Protein AF-A0A6N2W8N4-F1 (afdb_monomer)

Solvent-accessible surface area (backbone atoms only — not comparable to full-atom values): 8409 Å² total; per-residue (Å²): 131,78,78,44,78,42,57,40,22,38,39,45,24,42,29,79,83,41,60,83,64,48,70,70,56,50,43,52,52,49,54,52,50,52,56,51,46,52,60,48,26,63,78,68,70,43,40,42,40,41,39,39,28,72,41,76,39,60,68,89,82,43,92,54,58,32,29,34,44,34,43,40,36,22,30,34,26,70,63,54,48,54,49,63,79,34,64,34,60,57,99,57,96,48,91,49,44,72,63,17,66,66,47,77,45,83,39,54,57,86,57,33,53,51,50,63,77,48,72,33,59,81,46,61,85,49,51,80,52,77,50,76,97,77,62,85,67,56,58,61,64,51,52,68,62,73,78,116

Secondary structure (DSSP, 8-state):
-----EEEEEEEEEPGGGTT--HHHHHHHHHHHHHHHHHHHHHHT-EEEEEEEEE---TTT--PPPEEEEEEEEETHHHHHHHHHHTTS-SS--TTGGG-EEEEEEE-HHHHHHHHHTTTGGG-TT-EEEE-S--TTHHHHHHTTS--

Mean predicted aligned error: 10.43 Å

pLDDT: mean 71.88, std 17.16, range [31.48, 94.06]

Foldseek 3Di:
DQQDWDKWKKKFFWDPLCQVPDPVNLLVVVVVLVVVLVVVCVVVVKFKWKAKFWDNPPVVPDSGGIIIIMMMTITVGVVSVVCSLCVLPDPDDDPSVSGHTPDMDMDHPVCSLCCVPHDCVVRRPRDTDGDDPDDPPVVVVVVVSVPD

Structure (mmCIF, N/CA/C/O backbone):
data_AF-A0A6N2W8N4-F1
#
_entry.id   AF-A0A6N2W8N4-F1
#
loop_
_atom_site.group_PDB
_atom_site.id
_atom_site.type_symbol
_atom_site.label_atom_id
_atom_site.label_alt_id
_atom_site.label_comp_id
_atom_site.label_asym_id
_atom_site.label_entity_id
_atom_site.label_seq_id
_atom_site.pdbx_PDB_ins_code
_atom_site.Cartn_x
_atom_site.Cartn_y
_atom_site.Cartn_z
_atom_site.occupancy
_atom_site.B_iso_or_equiv
_atom_site.auth_seq_id
_atom_site.auth_comp_id
_atom_site.auth_asym_id
_atom_site.auth_atom_id
_atom_site.pdbx_PDB_model_num
ATOM 1 N N . MET A 1 1 ? -11.617 11.336 18.249 1.00 51.56 1 MET A N 1
ATOM 2 C CA . MET A 1 1 ? -10.834 11.074 17.018 1.00 51.56 1 MET A CA 1
ATOM 3 C C . MET A 1 1 ? -11.512 9.951 16.254 1.00 51.56 1 MET A C 1
ATOM 5 O O . MET A 1 1 ? -11.890 8.968 16.875 1.00 51.56 1 MET A O 1
ATOM 9 N N . GLU A 1 2 ? -11.729 10.151 14.957 1.00 55.69 2 GLU A N 1
ATOM 10 C CA . GLU A 1 2 ? -12.604 9.377 14.062 1.00 55.69 2 GLU A CA 1
ATOM 11 C C . GLU A 1 2 ? -12.188 7.893 13.953 1.00 55.69 2 GLU A C 1
ATOM 13 O O . GLU A 1 2 ? -11.460 7.512 13.044 1.00 55.69 2 GLU A O 1
ATOM 18 N N . ARG A 1 3 ? -12.639 7.033 14.882 1.00 73.81 3 ARG A N 1
ATOM 19 C CA . ARG A 1 3 ? -12.558 5.560 14.777 1.00 73.81 3 ARG A CA 1
ATOM 20 C C . ARG A 1 3 ? -13.643 5.045 13.827 1.00 73.81 3 ARG A C 1
ATOM 22 O O . ARG A 1 3 ? -14.539 4.311 14.231 1.00 73.81 3 ARG A O 1
ATOM 29 N N . GLN A 1 4 ? -13.594 5.484 12.574 1.00 82.44 4 GLN A N 1
ATOM 30 C CA . GLN A 1 4 ? -14.559 5.070 11.565 1.00 82.44 4 GLN A CA 1
ATOM 31 C C . GLN A 1 4 ? -13.936 4.045 10.620 1.00 82.44 4 GLN A C 1
ATOM 33 O O . GLN A 1 4 ? -12.881 4.284 10.020 1.00 82.44 4 GLN A O 1
ATOM 38 N N . TRP A 1 5 ? -14.625 2.914 10.481 1.00 84.88 5 TRP A N 1
ATOM 39 C CA . TRP A 1 5 ? -14.344 1.934 9.443 1.00 84.88 5 TRP A CA 1
ATOM 40 C C . TRP A 1 5 ? -14.663 2.518 8.071 1.00 84.88 5 TRP A C 1
ATOM 42 O O . TRP A 1 5 ? -15.728 3.092 7.831 1.00 84.88 5 TRP A O 1
ATOM 52 N N . ASN A 1 6 ? -13.706 2.417 7.157 1.00 86.69 6 ASN A N 1
ATOM 53 C CA . ASN A 1 6 ? -13.881 2.879 5.790 1.00 86.69 6 ASN A CA 1
ATOM 54 C C . ASN A 1 6 ? -12.979 2.086 4.840 1.00 86.69 6 ASN A C 1
ATOM 56 O O . ASN A 1 6 ? -12.044 1.427 5.295 1.00 86.69 6 ASN A O 1
ATOM 60 N N . CYS A 1 7 ? -13.252 2.161 3.536 1.00 85.12 7 CYS A N 1
ATOM 61 C CA . CYS A 1 7 ? -12.378 1.641 2.494 1.00 85.12 7 CYS A CA 1
ATOM 62 C C . CYS A 1 7 ? -11.902 2.744 1.545 1.00 85.12 7 CYS A C 1
ATOM 64 O O . CYS A 1 7 ? -12.621 3.704 1.255 1.00 85.12 7 CYS A O 1
ATOM 66 N N . MET A 1 8 ? -10.671 2.600 1.062 1.00 85.56 8 MET A N 1
ATOM 67 C CA . MET A 1 8 ? -10.030 3.501 0.111 1.00 85.56 8 MET A CA 1
ATOM 68 C C . MET A 1 8 ? -9.126 2.724 -0.839 1.00 85.56 8 MET A C 1
ATOM 70 O O . MET A 1 8 ? -8.482 1.747 -0.451 1.00 85.56 8 MET A O 1
ATOM 74 N N . SER A 1 9 ? -9.030 3.215 -2.071 1.00 84.06 9 SER A N 1
ATOM 75 C CA . SER A 1 9 ? -8.024 2.775 -3.028 1.00 84.06 9 SER A CA 1
ATOM 76 C C . SER A 1 9 ? -6.975 3.863 -3.213 1.00 84.06 9 SER A C 1
ATOM 78 O O . SER A 1 9 ? -7.287 5.046 -3.323 1.00 84.06 9 SER A O 1
ATOM 80 N N . ILE A 1 10 ? -5.710 3.467 -3.253 1.00 86.50 10 ILE A N 1
ATOM 81 C CA . ILE A 1 10 ? -4.572 4.374 -3.371 1.00 86.50 10 ILE A CA 1
ATOM 82 C C . ILE A 1 10 ? -3.701 3.879 -4.518 1.00 86.50 10 ILE A C 1
ATOM 84 O O . ILE A 1 10 ? -3.398 2.690 -4.606 1.00 86.50 10 ILE A O 1
ATOM 88 N N . ILE A 1 11 ? -3.269 4.790 -5.385 1.00 86.38 11 ILE A N 1
ATOM 89 C CA . ILE A 1 11 ? -2.186 4.523 -6.333 1.00 86.38 11 ILE A CA 1
ATOM 90 C C . ILE A 1 11 ? -0.936 5.249 -5.844 1.00 86.38 11 ILE A C 1
ATOM 92 O O . ILE A 1 11 ? -0.941 6.474 -5.683 1.00 86.38 11 ILE A O 1
ATOM 96 N N . LEU A 1 12 ? 0.123 4.477 -5.605 1.00 87.62 12 LEU A N 1
ATOM 97 C CA . LEU A 1 12 ? 1.429 4.955 -5.163 1.00 87.62 12 LEU A CA 1
ATOM 98 C C . LEU A 1 12 ? 2.424 4.814 -6.318 1.00 87.62 12 LEU A C 1
ATOM 100 O O . LEU A 1 12 ? 2.966 3.733 -6.547 1.00 87.62 12 LEU A O 1
ATOM 104 N N . THR A 1 13 ? 2.658 5.901 -7.050 1.00 86.00 13 THR A N 1
ATOM 105 C CA . THR A 1 13 ? 3.606 5.929 -8.174 1.00 86.00 13 THR A CA 1
ATOM 106 C C . THR A 1 13 ? 5.009 6.240 -7.676 1.00 86.00 13 THR A C 1
ATOM 108 O O . THR A 1 13 ? 5.212 7.255 -7.010 1.00 86.00 13 THR A O 1
ATOM 111 N N . LEU A 1 14 ? 5.989 5.399 -8.000 1.00 81.94 14 LEU A N 1
ATOM 112 C CA . LEU A 1 14 ? 7.372 5.597 -7.561 1.00 81.94 14 LEU A CA 1
ATOM 113 C C . LEU A 1 14 ? 8.090 6.678 -8.386 1.00 81.94 14 LEU A C 1
ATOM 115 O O . LEU A 1 14 ? 7.665 7.037 -9.486 1.00 81.94 14 LEU A O 1
ATOM 119 N N . ASN A 1 15 ? 9.161 7.240 -7.826 1.00 81.25 15 ASN A N 1
ATOM 120 C CA . ASN A 1 15 ? 10.032 8.198 -8.513 1.00 81.25 15 ASN A CA 1
ATOM 121 C C . ASN A 1 15 ? 10.957 7.530 -9.555 1.00 81.25 15 ASN A C 1
ATOM 123 O O . ASN A 1 15 ? 11.042 6.304 -9.640 1.00 81.25 15 ASN A O 1
ATOM 127 N N . ASP A 1 16 ? 11.682 8.349 -10.324 1.00 77.94 16 ASP A N 1
ATOM 128 C CA . ASP A 1 16 ? 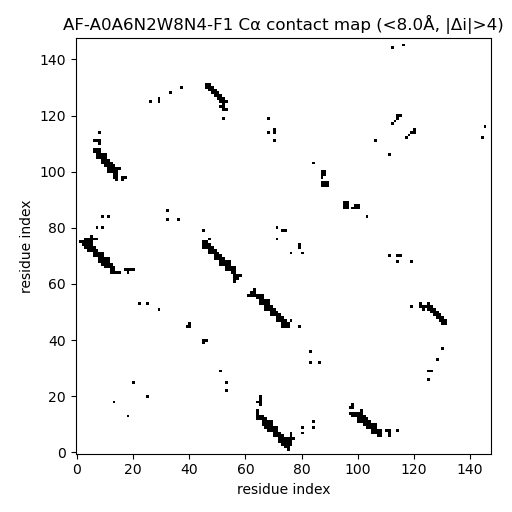12.533 7.884 -11.432 1.00 77.94 16 ASP A CA 1
ATOM 129 C C . ASP A 1 16 ? 13.697 6.985 -11.003 1.00 77.94 16 ASP A C 1
ATOM 131 O O . ASP A 1 16 ? 14.148 6.157 -11.792 1.00 77.94 16 ASP A O 1
ATOM 135 N N . ASN A 1 17 ? 14.128 7.055 -9.740 1.00 78.31 17 ASN A N 1
ATOM 136 C CA . ASN A 1 17 ? 15.138 6.137 -9.201 1.00 78.31 17 ASN A CA 1
ATOM 137 C C . ASN A 1 17 ? 14.653 4.678 -9.169 1.00 78.31 17 ASN A C 1
ATOM 139 O O . ASN A 1 17 ? 15.448 3.777 -8.929 1.00 78.31 17 ASN A O 1
ATOM 143 N N . ASN A 1 18 ? 13.350 4.443 -9.351 1.00 80.69 18 ASN A N 1
ATOM 144 C CA . ASN A 1 18 ? 12.723 3.123 -9.313 1.00 80.69 18 ASN A CA 1
ATOM 145 C C . ASN A 1 18 ? 12.008 2.805 -10.636 1.00 80.69 18 ASN A C 1
ATOM 147 O O . ASN A 1 18 ? 11.089 1.990 -10.657 1.00 80.69 18 ASN A O 1
ATOM 151 N N . LYS A 1 19 ? 12.399 3.454 -11.742 1.00 79.31 19 LYS A N 1
ATOM 152 C CA . LYS A 1 19 ? 11.810 3.210 -13.069 1.00 79.31 19 LYS A CA 1
ATOM 153 C C . LYS A 1 19 ? 12.041 1.775 -13.573 1.00 79.31 19 LYS A C 1
ATOM 155 O O . LYS A 1 19 ? 11.169 1.229 -14.240 1.00 79.31 19 LYS A O 1
ATOM 160 N N . ASP A 1 20 ? 13.159 1.166 -13.175 1.00 79.50 20 ASP A N 1
ATOM 161 C CA . ASP A 1 20 ? 13.587 -0.184 -13.572 1.00 79.50 20 ASP A CA 1
ATOM 162 C C . ASP A 1 20 ? 13.382 -1.213 -12.445 1.00 79.50 20 ASP A C 1
ATOM 164 O O . ASP A 1 20 ? 14.045 -2.247 -12.399 1.00 79.50 20 ASP A O 1
ATOM 168 N N . LEU A 1 21 ? 12.482 -0.917 -11.499 1.00 80.19 21 LEU A N 1
ATOM 169 C CA . LEU A 1 21 ? 12.241 -1.764 -10.335 1.00 80.19 21 LEU A CA 1
ATOM 170 C C . LEU A 1 21 ? 11.798 -3.171 -10.757 1.00 80.19 21 LEU A C 1
ATOM 172 O O . LEU A 1 21 ? 10.774 -3.350 -11.422 1.00 80.19 21 LEU A O 1
ATOM 176 N N . THR A 1 22 ? 12.530 -4.181 -10.298 1.00 81.69 22 THR A N 1
ATOM 177 C CA . THR A 1 22 ? 12.150 -5.578 -10.506 1.00 81.69 22 THR A CA 1
ATOM 178 C C . THR A 1 22 ? 10.992 -5.988 -9.591 1.00 81.69 22 THR A C 1
ATOM 180 O O . THR A 1 22 ? 10.717 -5.381 -8.554 1.00 81.69 22 THR A O 1
ATOM 183 N N . ASP A 1 23 ? 10.337 -7.101 -9.923 1.00 79.31 23 ASP A N 1
ATOM 184 C CA . ASP A 1 23 ? 9.266 -7.672 -9.089 1.00 79.31 23 ASP A CA 1
ATOM 185 C C . ASP A 1 23 ? 9.787 -8.087 -7.718 1.00 79.31 23 ASP A C 1
ATOM 187 O O . ASP A 1 23 ? 9.100 -7.936 -6.712 1.00 79.31 23 ASP A O 1
ATOM 191 N N . GLN A 1 24 ? 11.008 -8.613 -7.651 1.00 80.50 24 GLN A N 1
ATOM 192 C CA . GLN A 1 24 ? 11.603 -9.035 -6.387 1.00 80.50 24 GLN A CA 1
ATOM 193 C C . GLN A 1 24 ? 11.859 -7.832 -5.469 1.00 80.50 24 GLN A C 1
ATOM 195 O O . GLN A 1 24 ? 11.537 -7.879 -4.277 1.00 80.50 24 GLN A O 1
ATOM 200 N N . GLU A 1 25 ? 12.356 -6.725 -6.019 1.00 84.50 25 GLU A N 1
ATOM 201 C CA . GLU A 1 25 ? 12.544 -5.479 -5.273 1.00 84.50 25 GLU A CA 1
ATOM 202 C C . GLU A 1 25 ? 11.207 -4.864 -4.849 1.00 84.50 25 GLU A C 1
ATOM 204 O O . GLU A 1 25 ? 11.059 -4.454 -3.693 1.00 84.50 25 GLU A O 1
ATOM 209 N N . ALA A 1 26 ? 10.203 -4.885 -5.730 1.00 83.38 26 ALA A N 1
ATOM 210 C CA . ALA A 1 26 ? 8.844 -4.459 -5.416 1.00 83.38 26 ALA A CA 1
ATOM 211 C C . ALA A 1 26 ? 8.250 -5.258 -4.243 1.00 83.38 26 ALA A C 1
ATOM 213 O O . ALA A 1 26 ? 7.754 -4.662 -3.279 1.00 83.38 26 ALA A O 1
ATOM 214 N N . LYS A 1 27 ? 8.383 -6.596 -4.251 1.00 82.81 27 LYS A N 1
ATOM 215 C CA . LYS A 1 27 ? 7.978 -7.465 -3.124 1.00 82.81 27 LYS A CA 1
ATOM 216 C C . LYS A 1 27 ? 8.685 -7.066 -1.837 1.00 82.81 27 LYS A C 1
ATOM 218 O O . LYS A 1 27 ? 8.047 -6.949 -0.789 1.00 82.81 27 LYS A O 1
ATOM 223 N N . LEU A 1 28 ? 9.995 -6.827 -1.894 1.00 85.12 28 LEU A N 1
ATOM 224 C CA . LEU A 1 28 ? 10.772 -6.427 -0.723 1.00 85.12 28 LEU A CA 1
ATOM 225 C C . LEU A 1 28 ? 10.311 -5.073 -0.162 1.00 85.12 28 LEU A C 1
ATOM 227 O O . LEU A 1 28 ? 10.274 -4.888 1.059 1.00 85.12 28 LEU A O 1
ATOM 231 N N . TYR A 1 29 ? 9.954 -4.122 -1.024 1.00 85.75 29 TYR A N 1
ATOM 232 C CA . TYR A 1 29 ? 9.471 -2.806 -0.608 1.00 85.75 29 TYR A CA 1
ATOM 233 C C . TYR A 1 29 ? 8.117 -2.892 0.086 1.00 85.75 29 TYR A C 1
ATOM 235 O O . TYR A 1 29 ? 7.963 -2.322 1.170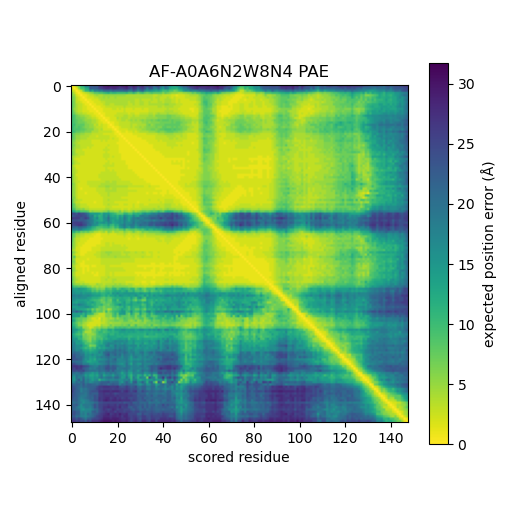 1.00 85.75 29 TYR A O 1
ATOM 243 N N . ILE A 1 30 ? 7.184 -3.664 -0.471 1.00 87.06 30 ILE A N 1
ATOM 244 C CA . ILE A 1 30 ? 5.878 -3.894 0.149 1.00 87.06 30 ILE A CA 1
ATOM 245 C C . ILE A 1 30 ? 6.011 -4.666 1.460 1.00 87.06 30 ILE A C 1
ATOM 247 O O . ILE A 1 30 ? 5.456 -4.232 2.467 1.00 87.06 30 ILE A O 1
ATOM 251 N N . LYS A 1 31 ? 6.845 -5.712 1.529 1.00 85.81 31 LYS A N 1
ATOM 252 C CA . LYS A 1 31 ? 7.107 -6.442 2.785 1.00 85.81 31 LYS A CA 1
ATOM 253 C C . LYS A 1 31 ? 7.604 -5.512 3.901 1.00 85.81 31 LYS A C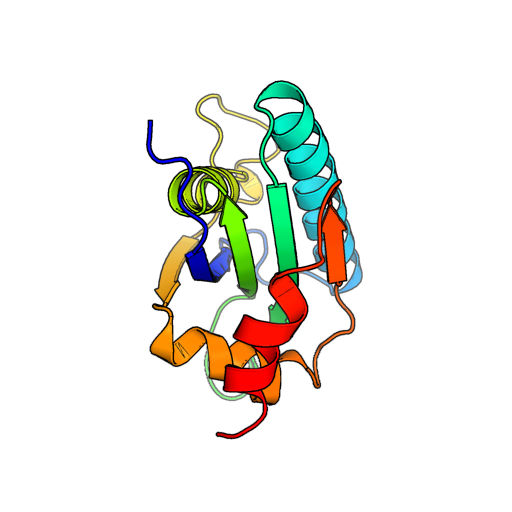 1
ATOM 255 O O . LYS A 1 31 ? 7.193 -5.639 5.057 1.00 85.81 31 LYS A O 1
ATOM 260 N N . ARG A 1 32 ? 8.475 -4.552 3.568 1.00 87.81 32 ARG A N 1
ATOM 261 C CA . ARG A 1 32 ? 8.988 -3.545 4.516 1.00 87.81 32 ARG A CA 1
ATOM 262 C C . ARG A 1 32 ? 7.921 -2.531 4.934 1.00 87.81 32 ARG A C 1
ATOM 264 O O . ARG A 1 32 ? 7.876 -2.180 6.116 1.00 87.81 32 ARG A O 1
ATOM 271 N N . LEU A 1 33 ? 7.082 -2.081 3.999 1.00 90.50 33 LEU A N 1
ATOM 272 C CA . LEU A 1 33 ? 5.943 -1.205 4.284 1.00 90.50 33 LEU A CA 1
ATOM 273 C C . LEU A 1 33 ? 4.968 -1.891 5.241 1.00 90.50 33 LEU A C 1
ATOM 275 O O . LEU A 1 33 ? 4.702 -1.348 6.309 1.00 90.50 33 LEU A O 1
ATOM 279 N N . LEU A 1 34 ? 4.528 -3.108 4.920 1.00 89.88 34 LEU A N 1
ATOM 280 C CA . LEU A 1 34 ? 3.578 -3.874 5.728 1.00 89.88 34 LEU A CA 1
ATOM 281 C C . LEU A 1 34 ? 4.133 -4.203 7.122 1.00 89.88 34 LEU A C 1
ATOM 283 O O . LEU A 1 34 ? 3.465 -4.010 8.131 1.00 89.88 34 LEU A O 1
ATOM 287 N N . SER A 1 35 ? 5.411 -4.584 7.227 1.00 89.00 35 SER A N 1
ATOM 288 C CA . SER A 1 35 ? 6.075 -4.765 8.530 1.00 89.00 35 SER A CA 1
ATOM 289 C C . SER A 1 35 ? 6.079 -3.493 9.391 1.00 89.00 35 SER A C 1
ATOM 291 O O . SER A 1 35 ? 5.920 -3.555 10.612 1.00 89.00 35 SER A O 1
ATOM 293 N N . ALA A 1 36 ? 6.281 -2.323 8.784 1.00 90.75 36 ALA A N 1
ATOM 294 C CA . ALA A 1 36 ? 6.215 -1.059 9.506 1.00 90.75 36 ALA A CA 1
ATOM 295 C C . ALA A 1 36 ? 4.771 -0.655 9.841 1.00 90.75 36 ALA A C 1
ATOM 297 O O . ALA A 1 36 ? 4.552 -0.114 10.926 1.00 90.75 36 ALA A O 1
ATOM 298 N N . LEU A 1 37 ? 3.816 -0.955 8.955 1.00 93.31 37 LEU A N 1
ATOM 299 C CA . LEU A 1 37 ? 2.391 -0.723 9.169 1.00 93.31 37 LEU A CA 1
ATOM 300 C C . LEU A 1 37 ? 1.894 -1.527 10.368 1.00 93.31 37 LEU A C 1
ATOM 302 O O . LEU A 1 37 ? 1.319 -0.927 11.268 1.00 93.31 37 LEU A O 1
ATOM 306 N N . ARG A 1 38 ? 2.216 -2.827 10.453 1.00 92.62 38 ARG A N 1
ATOM 307 C CA . ARG A 1 38 ? 1.872 -3.680 11.607 1.00 92.62 38 ARG A CA 1
ATOM 308 C C . ARG A 1 38 ? 2.302 -3.059 12.9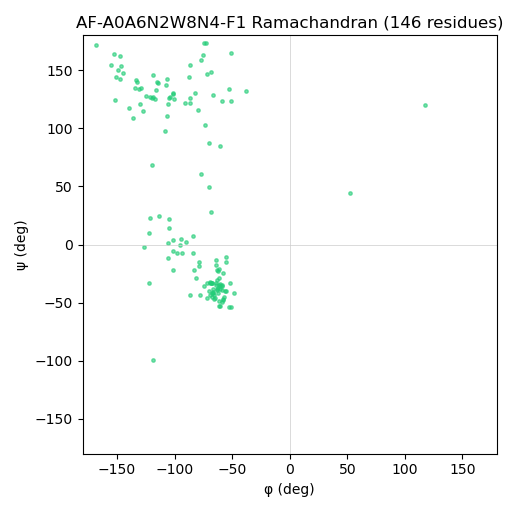28 1.00 92.62 38 ARG A C 1
ATOM 310 O O . ARG A 1 38 ? 1.454 -2.814 13.779 1.00 92.62 38 ARG A O 1
ATOM 317 N N . ARG A 1 39 ? 3.586 -2.693 13.035 1.00 92.25 39 ARG A N 1
ATOM 318 C CA . ARG A 1 39 ? 4.167 -2.069 14.238 1.00 92.25 39 ARG A CA 1
ATOM 319 C C . ARG A 1 39 ? 3.572 -0.704 14.565 1.00 92.25 39 ARG A C 1
ATOM 321 O O . ARG A 1 39 ? 3.553 -0.297 15.725 1.00 92.25 39 ARG A O 1
ATOM 328 N N . LYS A 1 40 ? 3.179 0.079 13.556 1.00 94.06 40 LYS A N 1
ATOM 329 C CA . LYS A 1 40 ? 2.482 1.349 13.792 1.00 94.06 40 LYS A CA 1
ATOM 330 C C . LYS A 1 40 ? 1.062 1.070 14.282 1.00 94.06 40 LYS A C 1
ATOM 332 O O . LYS A 1 40 ? 0.678 1.625 15.295 1.00 94.06 40 LYS A O 1
ATOM 337 N N . ALA A 1 41 ? 0.355 0.149 13.643 1.00 92.06 41 ALA A N 1
ATOM 338 C CA . ALA A 1 41 ? -0.980 -0.263 14.035 1.00 92.06 41 ALA A CA 1
ATOM 339 C C . ALA A 1 41 ? -1.033 -0.873 15.444 1.00 92.06 41 ALA A C 1
ATOM 341 O O . ALA A 1 41 ? -2.007 -0.636 16.137 1.00 92.06 41 ALA A O 1
ATOM 342 N N . ASP A 1 42 ? -0.007 -1.612 15.891 1.00 89.75 42 ASP A N 1
ATOM 343 C CA . ASP A 1 42 ? 0.071 -2.125 17.275 1.00 89.75 42 ASP A CA 1
ATOM 344 C C . ASP A 1 42 ? 0.094 -0.969 18.274 1.00 89.75 42 ASP A C 1
ATOM 346 O O . ASP A 1 42 ? -0.734 -0.885 19.173 1.00 89.75 42 ASP A O 1
ATOM 350 N N . ARG A 1 43 ? 1.019 -0.026 18.066 1.00 93.56 43 ARG A N 1
ATOM 351 C CA . ARG A 1 43 ? 1.211 1.119 18.964 1.00 93.56 43 ARG A CA 1
ATOM 352 C C . ARG A 1 43 ? 0.003 2.043 19.023 1.00 93.56 43 ARG A C 1
ATOM 354 O O . ARG A 1 43 ? -0.263 2.625 20.063 1.00 93.56 43 ARG A O 1
ATOM 361 N N . GLU A 1 44 ? -0.693 2.195 17.904 1.00 92.25 44 GLU A N 1
ATOM 362 C CA . GLU A 1 44 ? -1.805 3.138 17.767 1.00 92.25 44 GLU A CA 1
ATOM 363 C C . GLU A 1 44 ? -3.181 2.454 17.860 1.00 92.25 44 GLU A C 1
ATOM 365 O O . GLU A 1 44 ? -4.205 3.110 17.675 1.00 92.25 44 GLU A O 1
ATOM 370 N N . SER A 1 45 ? -3.216 1.139 18.120 1.00 90.12 45 SER A N 1
ATOM 371 C CA . SER A 1 45 ? -4.440 0.320 18.143 1.00 90.12 45 SER A CA 1
ATOM 372 C C . SER A 1 45 ? -5.294 0.457 16.870 1.00 90.12 45 SER A C 1
ATOM 374 O O . SER A 1 45 ? -6.512 0.622 16.930 1.00 90.12 45 SER A O 1
ATOM 376 N N . TRP A 1 46 ? -4.653 0.433 15.698 1.00 93.12 46 TRP A N 1
ATOM 377 C CA . TRP A 1 46 ? -5.341 0.444 14.402 1.00 93.12 46 TRP A CA 1
ATOM 378 C C . TRP A 1 46 ? -5.683 -0.974 13.951 1.00 93.12 46 TRP A C 1
ATOM 380 O O . TRP A 1 46 ? -4.872 -1.889 14.099 1.00 93.12 46 TRP A O 1
ATOM 390 N N . SER A 1 47 ? -6.837 -1.129 13.305 1.00 88.06 47 SER A N 1
ATOM 391 C CA . SER A 1 47 ? -7.242 -2.373 12.639 1.00 88.06 47 SER A CA 1
ATOM 392 C C . SER A 1 47 ? -7.336 -2.155 11.136 1.00 88.06 47 SER A C 1
ATOM 394 O O . SER A 1 47 ? -7.805 -1.104 10.691 1.00 88.06 47 SER A O 1
ATOM 396 N N . TYR A 1 48 ? -6.867 -3.118 10.339 1.00 88.25 48 TYR A N 1
ATOM 397 C CA . TYR A 1 48 ? -6.919 -3.002 8.884 1.00 88.25 48 TYR A CA 1
ATOM 398 C C . TYR A 1 48 ? -6.909 -4.346 8.153 1.00 88.25 48 TYR A C 1
ATOM 400 O O . TYR A 1 48 ? -6.347 -5.351 8.590 1.00 88.25 48 TYR A O 1
ATOM 408 N N . TYR A 1 49 ? -7.471 -4.291 6.956 1.00 84.81 49 TYR A N 1
ATOM 409 C CA . TYR A 1 49 ? -7.334 -5.242 5.877 1.00 84.81 49 TYR A CA 1
ATOM 410 C C . TYR A 1 49 ? -6.731 -4.505 4.679 1.00 84.81 49 TYR A C 1
ATOM 412 O O . TYR A 1 49 ? -7.235 -3.459 4.264 1.00 84.81 49 TYR A O 1
ATOM 420 N N . ILE A 1 50 ? -5.627 -5.018 4.139 1.00 86.00 50 ILE A N 1
ATOM 421 C CA . ILE A 1 50 ? -4.911 -4.366 3.043 1.00 86.00 50 ILE A CA 1
ATOM 422 C C . ILE A 1 50 ? -4.569 -5.365 1.947 1.00 86.00 50 ILE A C 1
ATOM 424 O O . ILE A 1 50 ? -4.173 -6.509 2.188 1.00 86.00 50 ILE A O 1
ATOM 428 N N . PHE A 1 51 ? -4.688 -4.896 0.716 1.00 82.81 51 PHE A N 1
ATOM 429 C CA . PHE A 1 51 ? -4.275 -5.624 -0.465 1.00 82.81 51 PHE A CA 1
ATOM 430 C C . PHE A 1 51 ? -3.421 -4.724 -1.349 1.00 82.81 51 PHE A C 1
ATOM 432 O O . PHE A 1 51 ? -3.764 -3.562 -1.565 1.00 82.81 51 PHE A O 1
ATOM 439 N N . VAL A 1 52 ? -2.295 -5.252 -1.831 1.00 84.75 52 VAL A N 1
ATOM 440 C CA . VAL A 1 52 ? -1.341 -4.488 -2.637 1.00 84.75 52 VAL A CA 1
ATOM 441 C C . VAL A 1 52 ? -0.988 -5.248 -3.911 1.00 84.75 52 VAL A C 1
ATOM 443 O O . VAL A 1 52 ? -0.455 -6.355 -3.859 1.00 84.75 52 VAL A O 1
ATOM 446 N N . GLY A 1 53 ? -1.251 -4.623 -5.057 1.00 80.38 53 GLY A N 1
ATOM 447 C CA . GLY A 1 53 ? -0.815 -5.073 -6.376 1.00 80.38 53 GLY A CA 1
ATOM 448 C C . GLY A 1 53 ? 0.307 -4.196 -6.915 1.00 80.38 53 GLY A C 1
ATOM 449 O O . GLY A 1 53 ? 0.296 -2.980 -6.718 1.00 80.38 53 GLY A O 1
ATOM 450 N N . PHE A 1 54 ? 1.273 -4.800 -7.605 1.00 82.81 54 PHE A N 1
ATOM 451 C CA . PHE A 1 54 ? 2.332 -4.073 -8.300 1.00 82.81 54 PHE A CA 1
ATOM 452 C C . PHE A 1 54 ? 2.066 -4.078 -9.802 1.00 82.81 54 PHE A C 1
ATOM 454 O O . PHE A 1 54 ? 1.910 -5.136 -10.404 1.00 82.81 54 PHE A O 1
ATOM 461 N N . SER A 1 55 ? 2.038 -2.888 -10.392 1.00 79.25 55 SER A N 1
ATOM 462 C CA . SER A 1 55 ? 1.920 -2.693 -11.828 1.00 79.25 55 SER A CA 1
ATOM 463 C C . SER A 1 55 ? 3.271 -2.237 -12.362 1.00 79.25 55 SER A C 1
ATOM 465 O O . SER A 1 55 ? 3.719 -1.112 -12.103 1.00 79.25 55 SER A O 1
ATOM 467 N N . ARG A 1 56 ? 3.922 -3.121 -13.126 1.00 69.69 56 ARG A N 1
ATOM 468 C CA . ARG A 1 56 ? 4.897 -2.691 -14.123 1.00 69.69 56 ARG A CA 1
ATOM 469 C C . ARG A 1 56 ? 4.0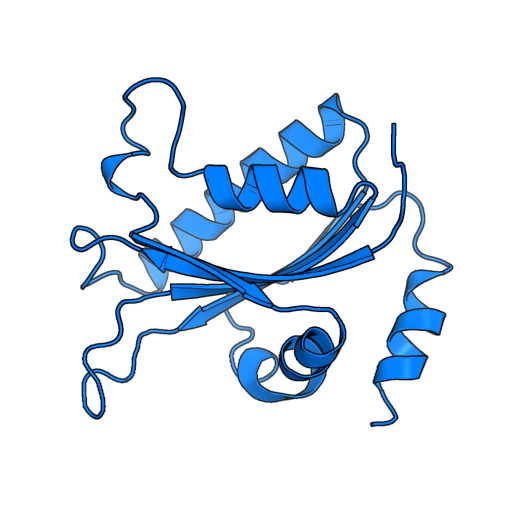68 -2.098 -15.241 1.00 69.69 56 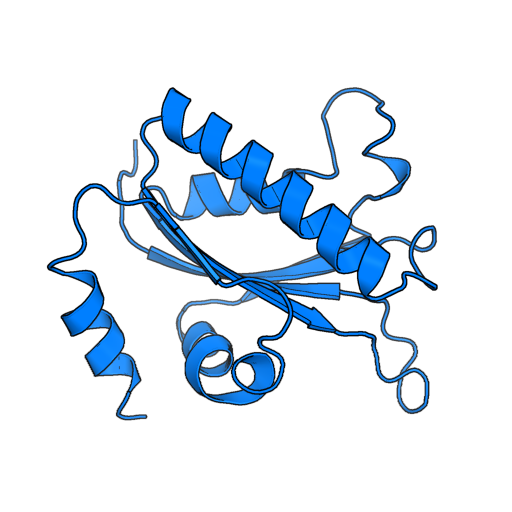ARG A C 1
ATOM 471 O O . ARG A 1 56 ? 3.415 -2.827 -15.982 1.00 69.69 56 ARG A O 1
ATOM 478 N N . SER A 1 57 ? 4.026 -0.781 -15.299 1.00 62.12 57 SER A N 1
ATOM 479 C CA . SER A 1 57 ? 3.486 -0.063 -16.440 1.00 62.12 57 SER A CA 1
ATOM 480 C C . SER A 1 57 ? 3.861 -0.769 -17.742 1.00 62.12 57 SER A C 1
ATOM 482 O O . SER A 1 57 ? 5.008 -1.176 -17.943 1.00 62.12 57 SER A O 1
ATOM 484 N N . ASN A 1 58 ? 2.877 -0.968 -18.614 1.00 48.84 58 ASN A N 1
ATOM 485 C CA . ASN A 1 58 ? 3.113 -1.592 -19.903 1.00 48.84 58 ASN A CA 1
ATOM 486 C C . ASN A 1 58 ? 3.910 -0.597 -20.762 1.00 48.84 58 ASN A C 1
ATOM 488 O O . ASN A 1 58 ? 3.331 0.211 -21.490 1.00 48.84 58 ASN A O 1
ATOM 492 N N . GLN A 1 59 ? 5.243 -0.634 -20.634 1.00 45.22 59 GLN A N 1
ATOM 493 C CA . GLN A 1 59 ? 6.193 0.287 -21.274 1.00 45.22 59 GLN A CA 1
ATOM 494 C C . GLN A 1 59 ? 6.032 0.346 -22.804 1.00 45.22 59 GLN A C 1
ATOM 496 O O . GLN A 1 59 ? 6.532 1.264 -23.441 1.00 45.22 59 GLN A O 1
ATOM 501 N N . LYS A 1 60 ? 5.309 -0.613 -23.401 1.00 42.75 60 LYS A N 1
ATOM 502 C CA . LYS A 1 60 ? 5.017 -0.672 -24.836 1.00 42.75 60 LYS A CA 1
ATOM 503 C C . LYS A 1 60 ? 3.896 0.266 -25.305 1.00 42.75 60 LYS A C 1
ATOM 505 O O . LYS A 1 60 ? 3.798 0.493 -26.503 1.00 42.75 60 LYS A O 1
ATOM 510 N N . ILE A 1 61 ? 3.035 0.772 -24.412 1.00 49.81 61 ILE A N 1
ATOM 511 C CA . ILE A 1 61 ? 1.816 1.518 -24.801 1.00 49.81 61 ILE A CA 1
ATOM 512 C C . ILE A 1 61 ? 1.783 2.931 -24.195 1.00 49.81 61 ILE A C 1
ATOM 514 O O . ILE A 1 61 ? 1.304 3.859 -24.843 1.00 49.81 61 ILE A O 1
ATOM 518 N N . LYS A 1 62 ? 2.328 3.127 -22.984 1.00 51.19 62 LYS A N 1
ATOM 519 C CA . LYS A 1 62 ? 2.510 4.441 -22.336 1.00 51.19 62 LYS A CA 1
ATOM 520 C C . LYS A 1 62 ? 3.720 4.413 -21.400 1.00 51.19 62 LYS A C 1
ATOM 522 O O . LYS A 1 62 ? 3.919 3.432 -20.687 1.00 51.19 62 LYS A O 1
ATOM 527 N N . ASN A 1 63 ? 4.453 5.528 -21.322 1.00 57.78 63 ASN A N 1
ATOM 528 C CA . ASN A 1 63 ? 5.509 5.783 -20.328 1.00 57.78 63 ASN A CA 1
ATOM 529 C C . ASN A 1 63 ? 4.928 5.996 -18.916 1.00 57.78 63 ASN A C 1
ATOM 531 O O . ASN A 1 63 ? 5.216 6.986 -18.244 1.00 57.78 63 ASN A O 1
ATOM 535 N N . GLU A 1 64 ? 4.054 5.104 -18.460 1.00 63.31 64 GLU A N 1
ATOM 536 C CA . GLU A 1 64 ? 3.651 5.102 -17.062 1.00 63.31 64 GLU A CA 1
ATOM 537 C C . GLU A 1 64 ? 4.822 4.590 -16.218 1.00 63.31 64 GLU A C 1
ATOM 539 O O . GLU A 1 64 ? 5.626 3.773 -16.665 1.00 63.31 64 GLU A O 1
ATOM 544 N N . ARG A 1 65 ? 4.973 5.106 -15.002 1.00 74.06 65 ARG A N 1
ATOM 545 C CA . ARG A 1 65 ? 6.008 4.646 -14.068 1.00 74.06 65 ARG A CA 1
ATOM 546 C C . ARG A 1 65 ? 5.491 3.447 -13.269 1.00 74.06 65 ARG A C 1
ATOM 548 O O . ARG A 1 65 ? 4.274 3.353 -13.065 1.00 74.06 65 ARG A O 1
ATOM 555 N N . PRO A 1 66 ? 6.377 2.574 -12.759 1.00 80.81 66 PRO A N 1
ATOM 556 C CA . PRO A 1 66 ? 5.979 1.520 -11.836 1.00 80.81 66 PRO A CA 1
ATOM 557 C C . PRO A 1 66 ? 5.194 2.082 -10.648 1.00 80.81 66 PRO A C 1
ATOM 559 O O . PRO A 1 66 ? 5.561 3.105 -10.053 1.00 80.81 66 PRO A O 1
ATOM 562 N N . HIS A 1 67 ? 4.087 1.427 -10.312 1.00 84.75 67 HIS A N 1
ATOM 563 C CA . HIS A 1 67 ? 3.195 1.891 -9.256 1.00 84.75 67 HIS A CA 1
ATOM 564 C C . HIS A 1 67 ? 2.540 0.740 -8.503 1.00 84.75 67 HIS A C 1
ATOM 566 O O . HIS A 1 67 ? 2.353 -0.360 -9.023 1.00 84.75 67 HIS A O 1
ATOM 572 N N . PHE A 1 68 ? 2.176 1.019 -7.255 1.00 86.25 68 PHE A N 1
ATOM 573 C CA . PHE A 1 68 ? 1.410 0.102 -6.426 1.00 86.25 68 PHE A CA 1
ATOM 574 C C . PHE A 1 68 ? -0.047 0.524 -6.381 1.00 86.25 68 PHE A C 1
ATOM 576 O O . PHE A 1 68 ? -0.359 1.676 -6.074 1.00 86.25 68 PHE A O 1
ATOM 583 N N . HIS A 1 69 ? -0.928 -0.430 -6.632 1.00 84.88 69 HIS A N 1
ATOM 584 C CA . HIS A 1 69 ? -2.339 -0.315 -6.326 1.00 84.88 69 HIS A CA 1
ATOM 585 C C . HIS A 1 69 ? -2.574 -0.856 -4.922 1.00 84.88 69 HIS A C 1
ATOM 587 O O . HIS A 1 69 ? -2.274 -2.014 -4.648 1.00 84.88 69 HIS A O 1
ATOM 593 N N . VAL A 1 70 ? -3.115 -0.033 -4.035 1.00 86.31 70 VAL A N 1
ATOM 594 C CA . VAL A 1 70 ? -3.405 -0.402 -2.652 1.00 86.31 70 VAL A CA 1
ATOM 595 C C . VAL A 1 70 ? -4.904 -0.306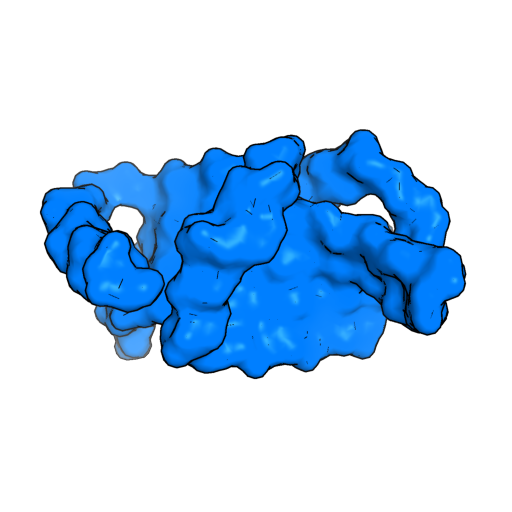 -2.439 1.00 86.31 70 VAL A C 1
ATOM 597 O O . VAL A 1 70 ? -5.491 0.744 -2.676 1.00 86.31 70 VAL A O 1
ATOM 600 N N . PHE A 1 71 ? -5.520 -1.384 -1.978 1.00 86.25 71 PHE A N 1
ATOM 601 C CA . PHE A 1 71 ? -6.842 -1.352 -1.368 1.00 86.25 71 PHE A CA 1
ATOM 602 C C . PHE A 1 71 ? -6.666 -1.429 0.144 1.00 86.25 71 PHE A C 1
ATOM 604 O O . PHE A 1 71 ? -5.956 -2.301 0.644 1.00 86.25 71 PHE A O 1
ATOM 611 N N . LEU A 1 72 ? -7.306 -0.516 0.859 1.00 87.38 72 LEU A N 1
ATOM 612 C CA . LEU A 1 72 ? -7.292 -0.438 2.309 1.00 87.38 72 LEU A CA 1
ATOM 613 C C . LEU A 1 72 ? -8.732 -0.447 2.799 1.00 87.38 72 LEU A C 1
ATOM 615 O O . LEU A 1 72 ? -9.518 0.395 2.386 1.00 87.38 72 LEU A O 1
ATOM 619 N N . TYR A 1 73 ? -9.040 -1.337 3.730 1.00 86.69 73 TYR A N 1
ATOM 620 C CA . TYR A 1 73 ? -10.189 -1.228 4.614 1.00 86.69 73 TYR A CA 1
ATOM 621 C C . TYR A 1 73 ? -9.662 -1.155 6.042 1.00 86.69 73 TYR A C 1
ATOM 623 O O . TYR A 1 73 ? -8.845 -1.982 6.432 1.00 86.69 73 TYR A O 1
ATOM 631 N N . GLY A 1 74 ? -10.044 -0.155 6.827 1.00 89.25 74 GLY A N 1
ATOM 632 C CA . GLY A 1 74 ? -9.442 0.001 8.148 1.00 89.25 74 GLY A CA 1
ATOM 633 C C . GLY A 1 74 ? -10.143 0.984 9.060 1.00 89.25 74 GLY A C 1
ATOM 634 O O . GLY A 1 74 ? -11.021 1.736 8.644 1.00 89.25 74 GLY A O 1
ATOM 635 N N . CYS A 1 75 ? -9.706 0.990 10.313 1.00 89.19 75 CYS A N 1
ATOM 636 C CA . CYS A 1 75 ? -10.166 1.886 11.358 1.00 89.19 75 CYS A CA 1
ATOM 637 C C . CYS A 1 75 ? -8.962 2.347 12.198 1.00 89.19 75 CYS A C 1
ATOM 639 O O . CYS A 1 75 ? -8.310 1.505 12.827 1.00 89.19 75 CYS A O 1
ATOM 641 N N . PRO A 1 76 ? -8.637 3.656 12.225 1.00 92.19 76 PRO A N 1
ATOM 642 C CA . PRO A 1 76 ? -9.226 4.756 11.450 1.00 92.19 76 PRO A CA 1
ATOM 643 C C . PRO A 1 76 ? -8.686 4.823 10.004 1.00 92.19 76 PRO A C 1
ATOM 645 O O . PRO A 1 76 ? -7.503 5.087 9.782 1.00 92.19 76 PRO A O 1
ATOM 648 N N . CYS A 1 77 ? -9.547 4.619 8.997 1.00 88.44 77 CYS A N 1
ATOM 649 C CA . CYS A 1 77 ? -9.107 4.436 7.602 1.00 88.44 77 CYS A CA 1
ATOM 650 C C . CYS A 1 77 ? -8.278 5.603 7.045 1.00 88.44 77 CYS A C 1
ATOM 652 O O . CYS A 1 77 ? -7.231 5.375 6.444 1.00 88.44 77 CYS A O 1
ATOM 654 N N . ARG A 1 78 ? -8.732 6.851 7.234 1.00 88.75 78 ARG A N 1
ATOM 655 C CA . ARG A 1 78 ? -8.044 8.046 6.706 1.00 88.75 78 ARG A CA 1
ATOM 656 C C . ARG A 1 78 ? -6.652 8.217 7.301 1.00 88.75 78 ARG A C 1
ATOM 658 O O . ARG A 1 78 ? -5.715 8.572 6.598 1.00 88.75 78 ARG A O 1
ATOM 665 N N . THR A 1 79 ? -6.495 7.938 8.590 1.00 92.00 79 THR A N 1
ATOM 666 C CA . THR A 1 79 ? -5.194 8.023 9.258 1.00 92.00 79 THR A CA 1
ATOM 667 C C . THR A 1 79 ? -4.237 6.950 8.743 1.00 92.00 79 THR A C 1
ATOM 669 O O . THR A 1 79 ? -3.065 7.239 8.499 1.00 92.00 79 THR A O 1
ATOM 672 N N . ILE A 1 80 ? -4.733 5.724 8.549 1.00 92.25 80 ILE A N 1
ATOM 673 C CA . ILE A 1 80 ? -3.937 4.613 8.020 1.00 92.25 80 ILE A CA 1
ATOM 674 C C . ILE A 1 80 ? -3.516 4.905 6.573 1.00 92.25 80 ILE A C 1
ATOM 676 O O . ILE A 1 80 ? -2.335 4.778 6.249 1.00 92.25 80 ILE A O 1
ATOM 680 N N . GLU A 1 81 ? -4.448 5.363 5.730 1.00 91.31 81 GLU A N 1
ATOM 681 C CA . GLU A 1 81 ? -4.181 5.828 4.361 1.00 91.31 81 GLU A CA 1
ATOM 682 C C . GLU A 1 81 ? -3.077 6.882 4.358 1.00 91.31 81 GLU A C 1
ATOM 684 O O . GLU A 1 81 ? -2.052 6.702 3.699 1.00 91.31 81 GLU A O 1
ATOM 689 N N . HIS A 1 82 ? -3.239 7.936 5.159 1.00 90.12 82 HIS A N 1
ATOM 690 C CA . HIS A 1 82 ? -2.298 9.046 5.194 1.00 90.12 82 HIS A CA 1
ATOM 691 C C . HIS A 1 82 ? -0.896 8.587 5.608 1.00 90.12 82 HIS A C 1
ATOM 693 O O . HIS A 1 82 ? 0.114 9.045 5.062 1.00 90.12 82 HIS A O 1
ATOM 699 N N . TRP A 1 83 ? -0.813 7.654 6.557 1.00 92.38 83 TRP A N 1
ATOM 700 C CA . TRP A 1 83 ? 0.453 7.067 6.974 1.00 92.38 83 TRP A CA 1
ATOM 701 C C . TRP A 1 83 ? 1.099 6.244 5.849 1.00 92.38 83 TRP A C 1
ATOM 703 O O . TRP A 1 83 ? 2.284 6.434 5.563 1.00 92.38 83 TRP A O 1
ATOM 713 N N . ILE A 1 84 ? 0.329 5.385 5.169 1.00 91.56 84 ILE A N 1
ATOM 714 C CA . ILE A 1 84 ? 0.799 4.577 4.029 1.00 91.56 84 ILE A CA 1
ATOM 715 C C . ILE A 1 84 ? 1.315 5.493 2.913 1.00 91.56 84 ILE A C 1
ATOM 717 O O . ILE A 1 84 ? 2.449 5.340 2.452 1.00 91.56 84 ILE A O 1
ATOM 721 N N . SER A 1 85 ? 0.528 6.502 2.541 1.00 88.31 85 SER A N 1
ATOM 722 C CA . SER A 1 85 ? 0.851 7.494 1.513 1.00 88.31 85 SER A CA 1
ATOM 723 C C . SER A 1 85 ? 2.141 8.270 1.804 1.00 88.31 85 SER A C 1
ATOM 725 O O . SER A 1 85 ? 2.801 8.755 0.879 1.00 88.31 85 SER A O 1
ATOM 727 N N . ASN A 1 86 ? 2.555 8.379 3.066 1.00 86.69 86 ASN A N 1
ATOM 728 C CA . ASN A 1 86 ? 3.774 9.082 3.470 1.00 86.69 86 ASN A CA 1
ATOM 729 C C . ASN A 1 86 ? 4.931 8.161 3.883 1.00 86.69 86 ASN A C 1
ATOM 731 O O . ASN A 1 86 ? 6.017 8.657 4.178 1.00 86.69 86 ASN A O 1
ATOM 735 N N . TYR A 1 87 ? 4.770 6.837 3.825 1.00 87.50 87 TYR A N 1
ATOM 736 C CA . TYR A 1 87 ? 5.779 5.884 4.298 1.00 87.50 87 TYR A CA 1
ATOM 737 C C . TYR A 1 87 ? 7.174 6.072 3.664 1.00 87.50 87 TYR A C 1
ATOM 739 O O . TYR A 1 87 ? 8.195 5.986 4.356 1.00 87.50 87 TYR A O 1
ATOM 747 N N . TRP A 1 88 ? 7.229 6.366 2.359 1.00 83.38 88 TRP A N 1
ATOM 748 C CA . TRP A 1 88 ? 8.475 6.624 1.618 1.00 83.38 88 TRP A CA 1
ATOM 749 C C . TRP A 1 88 ? 8.853 8.113 1.512 1.00 83.38 88 TRP A C 1
ATOM 751 O O . TRP A 1 88 ? 9.842 8.436 0.860 1.00 83.38 88 TRP A O 1
ATOM 761 N N . LYS A 1 89 ? 8.112 9.022 2.164 1.00 78.75 89 LYS A N 1
ATOM 762 C CA . LYS A 1 89 ? 8.464 10.451 2.300 1.00 78.75 89 LYS A CA 1
ATOM 763 C C . LYS A 1 89 ? 8.627 10.831 3.780 1.00 78.75 89 LYS A C 1
ATOM 765 O O . LYS A 1 89 ? 7.781 11.535 4.329 1.00 78.75 89 LYS A O 1
ATOM 770 N N . PRO A 1 90 ? 9.665 10.324 4.465 1.00 68.75 90 PRO A N 1
ATOM 771 C CA . PRO A 1 90 ? 9.869 10.624 5.877 1.00 68.75 90 PRO A CA 1
ATOM 772 C C . PRO A 1 90 ? 10.256 12.094 6.089 1.00 68.75 90 PRO A C 1
ATOM 774 O O . PRO A 1 90 ? 10.956 12.678 5.271 1.00 68.75 90 PRO A O 1
ATOM 777 N N . ALA A 1 91 ? 9.862 12.665 7.231 1.00 64.75 91 ALA A N 1
ATOM 778 C CA . ALA A 1 91 ? 10.142 14.062 7.591 1.00 64.75 91 ALA A CA 1
ATOM 779 C C . ALA A 1 91 ? 11.640 14.388 7.777 1.00 64.75 91 ALA A C 1
ATOM 781 O O . ALA A 1 91 ? 12.028 15.551 7.769 1.00 64.75 91 ALA A O 1
ATOM 782 N N . LYS A 1 92 ? 12.488 13.370 7.963 1.00 68.94 92 LYS A N 1
ATOM 783 C CA . LYS A 1 92 ? 13.950 13.499 8.002 1.00 68.94 92 LYS A CA 1
ATOM 784 C C . LYS A 1 92 ? 14.547 12.739 6.824 1.00 68.94 92 LYS A C 1
ATOM 786 O O . LYS A 1 92 ? 14.105 11.617 6.547 1.00 68.94 92 LYS A O 1
ATOM 791 N N . LYS A 1 93 ? 15.582 13.314 6.197 1.00 62.22 93 LYS A N 1
ATOM 792 C CA . LYS A 1 93 ? 16.325 12.667 5.108 1.00 62.22 93 LYS A CA 1
ATOM 793 C C . LYS A 1 93 ? 16.743 11.263 5.532 1.00 62.22 93 LYS A C 1
ATOM 795 O O . LYS A 1 93 ? 17.378 11.074 6.568 1.00 62.22 93 LYS A O 1
ATOM 800 N N . SER A 1 94 ? 16.349 10.260 4.759 1.00 66.19 94 SER A N 1
ATOM 801 C CA . SER A 1 94 ? 16.687 8.864 5.045 1.00 66.19 94 SER A CA 1
ATOM 802 C C . SER A 1 94 ? 16.856 8.081 3.754 1.00 66.19 94 SER A C 1
ATOM 804 O O . SER A 1 94 ? 16.302 8.448 2.721 1.00 66.19 94 SER A O 1
ATOM 806 N N . ARG A 1 95 ? 17.511 6.915 3.825 1.00 61.56 95 ARG A N 1
ATOM 807 C CA . ARG A 1 95 ? 17.623 5.977 2.690 1.00 61.56 95 ARG A CA 1
ATOM 808 C C . ARG A 1 95 ? 16.269 5.547 2.086 1.00 61.56 95 ARG A C 1
ATOM 810 O O . ARG A 1 95 ? 16.259 4.888 1.056 1.00 61.56 95 ARG A O 1
ATOM 817 N N . ARG A 1 96 ? 15.128 5.847 2.726 1.00 60.25 96 ARG A N 1
ATOM 818 C CA . ARG A 1 96 ? 13.782 5.581 2.182 1.00 60.25 96 ARG A CA 1
ATOM 819 C C . ARG A 1 96 ? 13.302 6.664 1.216 1.00 60.25 96 ARG A C 1
ATOM 821 O O . ARG A 1 96 ? 12.444 6.369 0.398 1.00 60.25 96 ARG A O 1
ATOM 828 N N . GLU A 1 97 ? 13.853 7.871 1.300 1.00 61.47 97 GLU A N 1
ATOM 829 C CA . GLU A 1 97 ? 13.475 9.024 0.475 1.00 61.47 97 GLU A CA 1
ATOM 830 C C . GLU A 1 97 ? 13.873 8.836 -0.993 1.00 61.47 97 GLU A C 1
ATOM 832 O O . GLU A 1 97 ? 13.123 9.206 -1.894 1.00 61.47 97 GLU A O 1
ATOM 837 N N . SER A 1 98 ? 14.992 8.145 -1.251 1.00 63.06 98 SER A N 1
ATOM 838 C CA . SER A 1 98 ? 15.400 7.770 -2.612 1.00 63.06 98 SER A CA 1
ATOM 839 C C . SER A 1 98 ? 14.386 6.856 -3.307 1.00 63.06 98 SER A C 1
ATOM 841 O O . SER A 1 98 ? 14.341 6.837 -4.534 1.00 63.06 98 SER A O 1
ATOM 843 N N . ARG A 1 99 ? 13.529 6.166 -2.536 1.00 71.50 99 ARG A N 1
ATOM 844 C CA . ARG A 1 99 ? 12.415 5.327 -3.014 1.00 71.50 99 ARG A CA 1
ATOM 845 C C . ARG A 1 99 ? 11.093 6.082 -3.179 1.00 71.50 99 ARG A C 1
ATOM 847 O O . ARG A 1 99 ? 10.076 5.450 -3.435 1.00 71.50 99 ARG A O 1
ATOM 854 N N . GLY A 1 100 ? 11.090 7.392 -2.925 1.00 64.94 100 GLY A N 1
ATOM 855 C CA . GLY A 1 100 ? 9.906 8.223 -2.724 1.00 64.94 100 GLY A CA 1
ATOM 856 C C . GLY A 1 100 ? 8.814 8.116 -3.794 1.00 64.94 100 GLY A C 1
ATOM 857 O O . GLY A 1 100 ? 9.011 7.635 -4.905 1.00 64.94 100 GLY A O 1
ATOM 858 N N . ILE A 1 101 ? 7.631 8.620 -3.441 1.00 71.81 101 ILE A N 1
ATOM 859 C CA . ILE A 1 101 ? 6.445 8.623 -4.307 1.00 71.81 101 ILE A CA 1
ATOM 860 C C . ILE A 1 101 ? 6.448 9.869 -5.206 1.00 71.81 101 ILE A C 1
ATOM 862 O O . ILE A 1 101 ? 6.412 10.993 -4.697 1.00 71.81 101 ILE A O 1
ATOM 866 N N . ALA A 1 102 ? 6.429 9.688 -6.526 1.00 60.81 102 ALA A N 1
ATOM 867 C CA . ALA A 1 102 ? 6.264 10.774 -7.492 1.00 60.81 102 ALA A CA 1
ATOM 868 C C . ALA A 1 102 ? 4.850 11.364 -7.441 1.00 60.81 102 ALA A C 1
ATOM 870 O O . ALA A 1 102 ? 4.680 12.581 -7.431 1.00 60.81 102 ALA A O 1
ATOM 871 N N . THR A 1 103 ? 3.828 10.510 -7.358 1.00 78.50 103 THR A N 1
ATOM 872 C CA . THR A 1 103 ? 2.424 10.940 -7.381 1.00 78.50 103 THR A CA 1
ATOM 873 C C . THR A 1 103 ? 1.562 10.017 -6.530 1.00 78.50 103 THR A C 1
ATOM 875 O O . THR A 1 103 ? 1.786 8.808 -6.478 1.00 78.50 103 THR A O 1
ATOM 878 N N . ARG A 1 104 ? 0.580 10.607 -5.844 1.00 81.50 104 ARG A N 1
ATOM 879 C CA . ARG A 1 104 ? -0.433 9.903 -5.054 1.00 81.50 104 ARG A CA 1
ATOM 880 C C . ARG A 1 104 ? -1.781 10.168 -5.683 1.00 81.50 104 ARG A C 1
ATOM 882 O O . ARG A 1 104 ? -2.102 11.323 -5.955 1.00 81.50 104 ARG A O 1
ATOM 889 N N . LYS A 1 105 ? -2.572 9.121 -5.869 1.00 82.56 105 LYS A N 1
ATOM 890 C CA . LYS A 1 105 ? -3.960 9.269 -6.295 1.00 82.56 105 LYS A CA 1
ATOM 891 C C . LYS A 1 105 ? -4.853 8.503 -5.341 1.00 82.56 105 LYS A C 1
ATOM 893 O O . LYS A 1 105 ? -4.768 7.279 -5.277 1.00 82.56 105 LYS A O 1
ATOM 898 N N . ILE A 1 106 ? -5.688 9.241 -4.617 1.00 80.38 106 ILE A N 1
ATOM 899 C CA . ILE A 1 106 ? -6.763 8.661 -3.819 1.00 80.38 106 ILE A CA 1
ATOM 900 C C . ILE A 1 106 ? -7.928 8.400 -4.762 1.00 80.38 106 ILE A C 1
ATOM 902 O O . ILE A 1 106 ? -8.315 9.249 -5.568 1.00 80.38 106 ILE A O 1
ATOM 906 N N . ILE A 1 107 ? -8.443 7.189 -4.680 1.00 73.88 107 ILE A N 1
ATOM 907 C CA . ILE A 1 107 ? -9.567 6.692 -5.444 1.00 73.88 107 ILE A CA 1
ATOM 908 C C . ILE A 1 107 ? -10.624 6.270 -4.418 1.00 73.88 107 ILE A C 1
ATOM 910 O O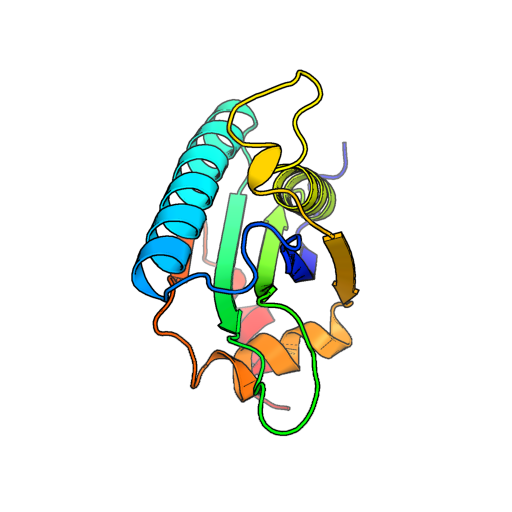 . ILE A 1 107 ? -10.329 5.562 -3.454 1.00 73.88 107 ILE A O 1
ATOM 914 N N . ASP A 1 108 ? -11.838 6.787 -4.585 1.00 72.00 108 ASP A N 1
ATOM 915 C CA . ASP A 1 108 ? -12.927 6.652 -3.620 1.00 72.00 108 ASP A CA 1
ATOM 916 C C . ASP A 1 108 ? -13.538 5.239 -3.576 1.00 72.00 108 ASP A C 1
ATOM 918 O O . ASP A 1 108 ? -13.227 4.365 -4.391 1.00 72.00 108 ASP A O 1
ATOM 922 N N . ARG A 1 109 ? -14.447 5.026 -2.609 1.00 65.06 109 ARG A N 1
ATOM 923 C CA . ARG A 1 109 ? -15.141 3.745 -2.372 1.00 65.06 109 ARG A CA 1
ATOM 924 C C . ARG A 1 109 ? -15.733 3.129 -3.640 1.00 65.06 109 ARG A C 1
ATOM 926 O O . ARG A 1 109 ? -15.618 1.925 -3.835 1.00 65.06 109 ARG A O 1
ATOM 933 N N . LYS A 1 110 ? -16.342 3.943 -4.512 1.00 67.44 110 LYS A N 1
ATOM 934 C CA . LYS A 1 110 ? -17.030 3.470 -5.728 1.00 67.44 110 LYS A CA 1
ATOM 935 C C . LYS A 1 110 ? -16.088 2.733 -6.671 1.00 67.44 110 LYS A C 1
ATOM 937 O O . LYS A 1 110 ? -16.479 1.783 -7.337 1.00 67.44 110 LYS A O 1
ATOM 942 N N . LYS A 1 111 ? -14.830 3.161 -6.710 1.00 64.12 111 LYS A N 1
ATOM 943 C CA . LYS A 1 111 ? -13.793 2.537 -7.524 1.00 64.12 111 LYS A CA 1
ATOM 944 C C . LYS A 1 111 ? -12.995 1.488 -6.757 1.00 64.12 111 LYS A C 1
ATOM 946 O O . LYS A 1 111 ? -12.241 0.763 -7.387 1.00 64.12 111 LYS A O 1
ATOM 951 N N . ALA A 1 112 ? -13.185 1.343 -5.447 1.00 59.59 112 ALA A N 1
ATOM 952 C CA . ALA A 1 112 ? -12.527 0.307 -4.661 1.00 59.59 112 ALA A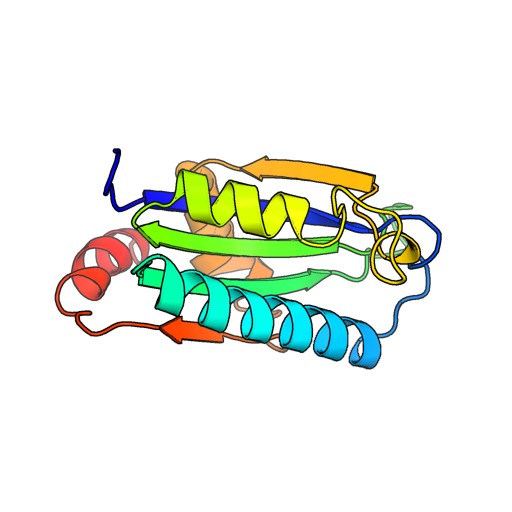 CA 1
ATOM 953 C C . ALA A 1 112 ? -13.008 -1.110 -5.034 1.00 59.59 112 ALA A C 1
ATOM 955 O O . ALA A 1 112 ? -12.195 -2.031 -5.082 1.00 59.59 112 ALA A O 1
ATOM 956 N N . GLY A 1 113 ? -14.279 -1.274 -5.428 1.00 54.22 113 GLY A N 1
ATOM 957 C CA . GLY A 1 113 ? -14.805 -2.543 -5.963 1.00 54.22 113 GLY A CA 1
ATOM 958 C C . GLY A 1 113 ? -14.071 -3.027 -7.224 1.00 54.22 113 GLY A C 1
ATOM 959 O O . GLY A 1 113 ? -13.770 -4.212 -7.353 1.00 54.22 113 GLY A O 1
ATOM 960 N N . TYR A 1 114 ? -13.643 -2.100 -8.092 1.00 56.12 114 TYR A N 1
ATOM 961 C CA . TYR A 1 114 ? -12.830 -2.406 -9.281 1.00 56.12 114 TYR A CA 1
ATOM 962 C C . TYR A 1 114 ? -11.466 -3.035 -8.927 1.00 56.12 114 TYR A C 1
ATOM 964 O O . TYR A 1 114 ? -10.913 -3.825 -9.696 1.00 56.12 114 TYR A O 1
ATOM 972 N N . PHE A 1 115 ? -10.926 -2.711 -7.745 1.00 56.19 115 PHE A N 1
ATOM 973 C CA . PHE A 1 115 ? -9.654 -3.231 -7.235 1.00 56.19 115 PHE A CA 1
ATOM 974 C C . PHE A 1 115 ? -9.826 -4.624 -6.601 1.00 56.19 115 PHE A C 1
ATOM 976 O O . PHE A 1 115 ? -8.887 -5.418 -6.639 1.00 56.19 115 PHE A O 1
ATOM 983 N N . VAL A 1 116 ? -11.011 -4.930 -6.056 1.00 54.09 116 VAL A N 1
ATOM 984 C CA . VAL A 1 116 ? -11.324 -6.197 -5.369 1.00 54.09 116 VAL A CA 1
ATOM 985 C C . VAL A 1 116 ? -11.790 -7.290 -6.344 1.00 54.09 116 VAL A C 1
ATOM 987 O O . VAL A 1 116 ? -11.304 -8.416 -6.251 1.00 54.09 116 VAL A O 1
ATOM 990 N N . ASN A 1 117 ? -12.656 -6.968 -7.315 1.00 53.59 117 ASN A N 1
ATOM 991 C CA . ASN A 1 117 ? -13.293 -7.967 -8.194 1.00 53.59 117 ASN A CA 1
ATOM 992 C C . ASN A 1 117 ? -12.752 -8.033 -9.631 1.00 53.59 117 ASN A C 1
ATOM 994 O O . ASN A 1 117 ? -13.063 -8.984 -10.339 1.00 53.59 117 ASN A O 1
ATOM 998 N N . GLY A 1 118 ? -11.938 -7.068 -10.070 1.00 54.34 118 GLY A N 1
ATOM 999 C CA . GLY A 1 118 ? -11.470 -6.988 -11.460 1.00 54.34 118 GLY A CA 1
ATOM 1000 C C . GLY A 1 118 ? -9.952 -7.093 -11.612 1.00 54.34 118 GLY A C 1
ATOM 1001 O O . GLY A 1 118 ? -9.364 -8.173 -11.616 1.00 54.34 118 GLY A O 1
ATOM 1002 N N . TYR A 1 119 ? -9.307 -5.936 -11.761 1.00 50.09 119 TYR A N 1
ATOM 1003 C CA . TYR A 1 119 ? -7.956 -5.802 -12.317 1.00 50.09 119 TYR A CA 1
ATOM 1004 C C . TYR A 1 119 ? -6.836 -6.400 -11.446 1.00 50.09 119 TYR A C 1
ATOM 1006 O O . TYR A 1 119 ? -5.856 -6.924 -11.970 1.00 50.09 119 TYR A O 1
ATOM 1014 N N . ILE A 1 120 ? -6.968 -6.353 -10.117 1.00 50.28 120 ILE A N 1
ATOM 1015 C CA . ILE A 1 120 ? -5.859 -6.705 -9.212 1.00 50.28 120 ILE A CA 1
ATOM 1016 C C . ILE A 1 120 ? -6.011 -8.112 -8.624 1.00 50.28 120 ILE A C 1
ATOM 1018 O O . ILE A 1 120 ? -5.007 -8.737 -8.291 1.00 50.28 120 ILE A O 1
ATOM 1022 N N . ARG A 1 121 ? -7.224 -8.683 -8.588 1.00 48.12 121 ARG A N 1
ATOM 1023 C CA . ARG A 1 121 ? -7.433 -10.088 -8.188 1.00 48.12 121 ARG A CA 1
ATOM 1024 C C . ARG A 1 121 ? -6.657 -11.056 -9.095 1.00 48.12 121 ARG A C 1
ATOM 1026 O O . ARG A 1 121 ? -6.097 -12.026 -8.597 1.00 48.12 121 ARG A O 1
ATOM 1033 N N . GLY A 1 122 ? -6.530 -10.737 -10.389 1.00 46.09 122 GLY A N 1
ATOM 1034 C CA . GLY A 1 122 ? -5.680 -11.465 -11.347 1.00 46.09 122 GLY A CA 1
ATOM 1035 C C . GLY A 1 122 ? -4.179 -11.133 -11.276 1.00 46.09 122 GLY A C 1
ATOM 1036 O O . GLY A 1 122 ? -3.362 -11.890 -11.787 1.00 46.09 122 GLY A O 1
ATOM 1037 N N . GLN A 1 123 ? -3.797 -10.036 -10.611 1.00 49.50 123 GLN A N 1
ATOM 1038 C CA . GLN A 1 123 ? -2.403 -9.608 -10.389 1.00 49.50 123 GLN A CA 1
ATOM 1039 C C . GLN A 1 123 ? -1.933 -9.871 -8.943 1.00 49.50 123 GLN A C 1
ATOM 1041 O O . GLN A 1 123 ? -0.901 -9.353 -8.509 1.00 49.50 123 GLN A O 1
ATOM 1046 N N . ALA A 1 124 ? -2.687 -10.680 -8.187 1.00 47.34 124 ALA A N 1
ATOM 1047 C CA . ALA A 1 124 ? -2.593 -10.898 -6.740 1.00 47.34 124 ALA A CA 1
ATOM 1048 C C . ALA A 1 124 ? -1.328 -11.637 -6.251 1.00 47.34 124 ALA A C 1
ATOM 1050 O O . ALA A 1 124 ? -1.329 -12.263 -5.193 1.00 47.34 124 ALA A O 1
ATOM 1051 N N . VAL A 1 125 ? -0.210 -11.532 -6.967 1.00 48.06 125 VAL A N 1
ATOM 1052 C CA . VAL A 1 125 ? 1.070 -12.161 -6.605 1.00 48.06 125 VAL A CA 1
ATOM 1053 C C . VAL A 1 125 ? 1.880 -11.313 -5.597 1.00 48.06 125 VAL A C 1
ATOM 1055 O O . VAL A 1 125 ? 3.021 -11.648 -5.277 1.00 48.06 125 VAL A O 1
ATOM 1058 N N . PHE A 1 126 ? 1.329 -10.222 -5.039 1.00 55.44 126 PHE A N 1
ATOM 1059 C CA . PHE A 1 126 ? 2.134 -9.244 -4.281 1.00 55.44 126 PHE A CA 1
ATOM 1060 C C . PHE A 1 126 ? 1.760 -8.943 -2.824 1.00 55.44 126 PHE A C 1
ATOM 1062 O O . PHE A 1 126 ? 2.458 -8.127 -2.232 1.00 55.44 126 PHE A O 1
ATOM 1069 N N . THR A 1 127 ? 0.845 -9.695 -2.196 1.00 58.06 127 THR A N 1
ATOM 1070 C CA . THR A 1 127 ? 0.583 -9.798 -0.729 1.00 58.06 127 THR A CA 1
ATOM 1071 C C . THR A 1 127 ? -0.825 -9.337 -0.340 1.00 58.06 127 THR A C 1
ATOM 1073 O O . THR A 1 127 ? -1.202 -8.177 -0.508 1.00 58.06 127 THR A O 1
ATOM 1076 N N . ARG A 1 128 ? -1.578 -10.266 0.257 1.00 55.28 128 ARG A N 1
ATOM 1077 C CA . ARG A 1 128 ? -2.783 -10.009 1.050 1.00 55.28 128 ARG A CA 1
ATOM 1078 C C . ARG A 1 128 ? -2.375 -10.074 2.517 1.00 55.28 128 ARG A C 1
ATOM 1080 O O . ARG A 1 128 ? -1.771 -11.062 2.928 1.00 55.28 128 ARG A O 1
ATOM 1087 N N . GLU A 1 129 ? -2.663 -9.031 3.284 1.00 56.41 129 GLU A N 1
ATOM 1088 C CA . GLU A 1 129 ? -2.356 -9.004 4.713 1.00 56.41 129 GLU A CA 1
ATOM 1089 C C . GLU A 1 129 ? -3.561 -8.514 5.511 1.00 56.41 129 GLU A C 1
ATOM 1091 O O . GLU A 1 129 ? -4.268 -7.582 5.124 1.00 56.41 129 GLU A O 1
ATOM 1096 N N . GLN A 1 130 ? -3.771 -9.163 6.649 1.00 56.03 130 GLN A N 1
ATOM 1097 C CA . GLN A 1 130 ? -4.895 -8.935 7.533 1.00 56.03 130 GLN A CA 1
ATOM 1098 C C . GLN A 1 130 ? -4.385 -8.864 8.964 1.00 56.03 130 GLN A C 1
ATOM 1100 O O . GLN A 1 130 ? -3.557 -9.680 9.372 1.00 56.03 130 GLN A O 1
ATOM 1105 N N . LYS A 1 131 ? -4.866 -7.872 9.710 1.00 57.16 131 LYS A N 1
ATOM 1106 C CA . LYS A 1 131 ? -4.566 -7.714 11.127 1.00 57.16 131 LYS A CA 1
ATOM 1107 C C . LYS A 1 131 ? -5.849 -7.355 11.864 1.00 57.16 131 LYS A C 1
ATOM 1109 O O . LYS A 1 131 ? -6.342 -6.237 11.708 1.00 57.16 131 LYS A O 1
ATOM 1114 N N . THR A 1 132 ? -6.371 -8.296 12.648 1.00 57.16 132 THR A N 1
ATOM 1115 C CA . THR A 1 132 ? -7.618 -8.126 13.406 1.00 57.16 132 THR A CA 1
ATOM 1116 C C . THR A 1 132 ? -7.619 -8.923 14.703 1.00 57.16 132 THR A C 1
ATOM 1118 O O . THR A 1 132 ? -7.114 -10.044 14.701 1.00 57.16 132 THR A O 1
ATOM 1121 N N . ASP A 1 133 ? -8.337 -8.401 15.700 1.00 44.94 133 ASP A N 1
ATOM 1122 C CA . ASP A 1 133 ? -8.967 -9.188 16.772 1.00 44.94 133 ASP A CA 1
ATOM 1123 C C . ASP A 1 133 ? -10.481 -9.392 16.541 1.00 44.94 133 ASP A C 1
ATOM 1125 O O . ASP A 1 133 ? -11.111 -10.140 17.276 1.00 44.94 133 ASP A O 1
ATOM 1129 N N . ASP A 1 134 ? -11.089 -8.780 15.514 1.00 46.88 134 ASP A N 1
ATOM 1130 C CA . ASP A 1 134 ? -12.506 -8.997 15.206 1.00 46.88 134 ASP A CA 1
ATOM 1131 C C . ASP A 1 134 ? -12.808 -8.812 13.708 1.00 46.88 134 ASP A C 1
ATOM 1133 O O . ASP A 1 134 ? -12.475 -7.790 13.101 1.00 46.88 134 ASP A O 1
ATOM 1137 N N . LEU A 1 135 ? -13.396 -9.842 13.099 1.00 47.00 135 LEU A N 1
ATOM 1138 C CA . LEU A 1 135 ? -13.691 -9.946 11.663 1.00 47.00 135 LEU A CA 1
ATOM 1139 C C . LEU A 1 135 ? -15.142 -10.278 11.353 1.00 47.00 135 LEU A C 1
ATOM 1141 O O . LEU A 1 135 ? -15.483 -10.332 10.167 1.00 47.00 135 LEU A O 1
ATOM 1145 N N . GLY A 1 136 ? -15.985 -10.485 12.370 1.00 41.53 136 GLY A N 1
ATOM 1146 C CA . GLY A 1 136 ? -17.360 -10.953 12.174 1.00 41.53 136 GLY A CA 1
ATOM 1147 C C . GLY A 1 136 ? -18.140 -10.111 11.159 1.00 41.53 136 GLY A C 1
ATOM 1148 O O . GLY A 1 136 ? -18.882 -10.652 10.346 1.00 41.53 136 GLY A O 1
ATOM 1149 N N . ASN A 1 137 ? -17.849 -8.807 11.099 1.00 46.19 137 ASN A N 1
ATOM 1150 C CA . ASN A 1 137 ? -18.592 -7.849 10.279 1.00 46.19 137 ASN A CA 1
ATOM 1151 C C . ASN A 1 137 ? -17.957 -7.505 8.918 1.00 46.19 137 ASN A C 1
ATOM 1153 O O . ASN A 1 137 ? -18.593 -6.833 8.113 1.00 46.19 137 ASN A O 1
ATOM 1157 N N . ILE A 1 138 ? -16.731 -7.958 8.605 1.00 48.12 138 ILE A N 1
ATOM 1158 C CA . ILE A 1 138 ? -16.132 -7.701 7.274 1.00 48.12 138 ILE A CA 1
ATOM 1159 C C . ILE A 1 138 ? -16.861 -8.495 6.183 1.00 48.12 138 ILE A C 1
ATOM 1161 O O . ILE A 1 138 ? -16.953 -8.039 5.042 1.00 48.12 138 ILE A O 1
ATOM 1165 N N . SER A 1 139 ? -17.381 -9.681 6.520 1.00 47.66 139 SER A N 1
ATOM 1166 C CA . SER A 1 139 ? -17.982 -10.570 5.525 1.00 47.66 139 SER A CA 1
ATOM 1167 C C . SER A 1 139 ? -19.294 -10.030 4.954 1.00 47.66 139 SER A C 1
ATOM 1169 O O . SER A 1 139 ? -19.542 -10.232 3.774 1.00 47.66 139 SER A O 1
ATOM 1171 N N . GLU A 1 140 ? -20.108 -9.310 5.730 1.00 47.50 140 GLU A N 1
ATOM 1172 C CA . GLU A 1 140 ? -21.408 -8.813 5.256 1.00 47.50 140 GLU A CA 1
ATOM 1173 C C . GLU A 1 140 ? -21.271 -7.575 4.366 1.00 47.50 140 GLU A C 1
ATOM 1175 O O . GLU A 1 140 ? -21.863 -7.535 3.287 1.00 47.50 140 GLU A O 1
ATOM 1180 N N . GLU A 1 141 ? -20.421 -6.611 4.741 1.00 46.31 141 GLU A N 1
ATOM 1181 C CA . GLU A 1 141 ? -20.152 -5.459 3.874 1.00 46.31 141 GLU A CA 1
ATOM 1182 C C . GLU A 1 141 ? -19.415 -5.874 2.596 1.00 46.31 141 GLU A C 1
ATOM 1184 O O . GLU A 1 141 ? -19.742 -5.354 1.537 1.00 46.31 141 GLU A O 1
ATOM 1189 N N . LEU A 1 142 ? -18.470 -6.829 2.641 1.00 45.47 142 LEU A N 1
ATOM 1190 C CA . LEU A 1 142 ? -17.798 -7.319 1.427 1.00 45.47 142 LEU A CA 1
ATOM 1191 C C . LEU A 1 142 ? -18.690 -8.191 0.536 1.00 45.47 142 LEU A C 1
ATOM 1193 O O . LEU A 1 142 ? -18.570 -8.083 -0.682 1.00 45.47 142 LEU A O 1
ATOM 1197 N N . LYS A 1 143 ? -19.621 -8.975 1.101 1.00 44.06 143 LYS A N 1
ATOM 1198 C CA . LYS A 1 143 ? -20.641 -9.710 0.326 1.00 44.06 143 LYS A CA 1
ATOM 1199 C C . LYS A 1 143 ? -21.543 -8.772 -0.470 1.00 44.06 143 LYS A C 1
ATOM 1201 O O . LYS A 1 143 ? -21.890 -9.089 -1.603 1.00 44.06 143 LYS A O 1
ATOM 1206 N N . ALA A 1 144 ? -21.864 -7.590 0.062 1.00 47.50 144 ALA A N 1
ATOM 1207 C CA . ALA A 1 144 ? -22.599 -6.572 -0.694 1.00 47.50 144 ALA A CA 1
ATOM 1208 C C . ALA A 1 144 ? -21.832 -6.082 -1.941 1.00 47.50 144 ALA A C 1
ATOM 1210 O O . ALA A 1 144 ? -22.446 -5.607 -2.893 1.00 47.50 144 ALA A O 1
ATOM 1211 N N . TYR A 1 145 ? -20.504 -6.235 -1.967 1.00 42.56 145 TYR A N 1
ATOM 1212 C CA . TYR A 1 145 ? -19.667 -5.929 -3.127 1.00 42.56 145 TYR A CA 1
ATOM 1213 C C . TYR A 1 145 ? -19.373 -7.153 -4.015 1.00 42.56 145 TYR A C 1
ATOM 1215 O O . TYR A 1 145 ? -18.698 -6.981 -5.022 1.00 42.56 145 TYR A O 1
ATOM 1223 N N . GLU A 1 146 ? -19.851 -8.366 -3.705 1.00 35.00 146 GLU A N 1
ATOM 1224 C CA . GLU A 1 146 ? -19.739 -9.547 -4.590 1.00 35.00 146 GLU A CA 1
ATOM 1225 C C . GLU A 1 146 ? -20.858 -9.618 -5.651 1.00 35.00 146 GLU A C 1
ATOM 1227 O O . GLU A 1 146 ? -20.787 -10.449 -6.553 1.00 35.00 146 GLU A O 1
ATOM 1232 N N . VAL A 1 147 ? -21.868 -8.738 -5.577 1.00 31.48 147 VAL A N 1
ATOM 1233 C CA . VAL A 1 147 ? -23.090 -8.781 -6.412 1.00 31.48 147 VAL A CA 1
ATOM 1234 C C . VAL A 1 147 ? -23.192 -7.589 -7.390 1.00 31.48 147 VAL A C 1
ATOM 1236 O O . VAL A 1 147 ? -24.282 -7.226 -7.821 1.00 31.48 147 VAL A O 1
ATOM 1239 N N . LEU A 1 148 ? -22.070 -6.968 -7.775 1.00 31.69 148 LEU A N 1
ATOM 1240 C CA . LEU A 1 148 ? -22.026 -5.969 -8.859 1.00 31.69 148 LEU A CA 1
ATOM 1241 C C . LEU A 1 148 ? -20.914 -6.266 -9.865 1.00 31.69 148 LEU A C 1
ATOM 1243 O O . LEU A 1 148 ? -19.747 -6.402 -9.426 1.00 31.69 148 LEU A O 1
#

Radius of gyration: 15.36 Å; Cα contacts (8 Å, |Δi|>4): 229; chains: 1; bounding box: 41×26×44 Å

Nearest PDB structures (foldseek):
  2v8v-assembly1_B  TM=5.189E-01  e=2.776E-01  Lachancea kluyveri
  2v8d-assembly1_A  TM=5.251E-01  e=3.337E-01  Lachancea kluyveri
  2w7a-assembly2_B  TM=4.576E-01  e=1.750E+00  Homo sapiens
  3dca-assembly2_D  TM=3.811E-01  e=6.165E-01  Rhodopseudomonas palustris
  7ock-assembly1_A  TM=4.881E-01  e=1.548E+00  Teetrevirus T3

Sequence (148 aa):
MERQWNCMSIILTLNDNNKDLTDQEAKLYIKRLLSALRRKADRESWSYYIFVGFSRSNQKIKNERPHFHVFLYGCPCRTIEHWISNYWKPAKKSRRESRGIATRKIIDRKKAGYFVNGYIRGQAVFTREQKTDDLGNISEELKAYEVL